Protein AF-A0A7W7H1D2-F1 (afdb_monomer_lite)

Foldseek 3Di:
DDDPDDDCVVVLLVVQQVVLLVQLVVQLVVCVVVVDDNVVSNVRSVVSSVVSSVVSVVVVVVVVD

pLDDT: mean 92.1, std 9.66, range [60.62, 97.75]

Structure (mmCIF, N/CA/C/O backbone):
data_AF-A0A7W7H1D2-F1
#
_entry.id   AF-A0A7W7H1D2-F1
#
loop_
_atom_site.group_PDB
_atom_site.id
_atom_site.type_symbol
_atom_site.label_atom_id
_atom_site.label_alt_id
_atom_site.label_comp_id
_atom_site.label_asym_id
_atom_site.label_entity_id
_atom_site.label_seq_id
_atom_site.pdbx_PDB_ins_code
_atom_site.Cartn_x
_atom_site.Cartn_y
_atom_site.Cartn_z
_atom_site.occupancy
_atom_site.B_iso_or_equiv
_atom_site.auth_seq_id
_atom_site.auth_comp_id
_atom_site.auth_asym_id
_atom_site.auth_atom_id
_atom_site.pdbx_PDB_model_num
ATOM 1 N N . MET A 1 1 ? -25.228 -18.701 28.445 1.00 61.06 1 MET A N 1
ATOM 2 C CA . MET A 1 1 ? -23.805 -18.633 28.048 1.00 61.06 1 MET A CA 1
ATOM 3 C C . MET A 1 1 ? -23.713 -17.681 26.860 1.00 61.06 1 MET A C 1
ATOM 5 O O . MET A 1 1 ? -24.219 -18.025 25.803 1.00 61.06 1 MET A O 1
ATOM 9 N N . HIS A 1 2 ? -23.214 -16.457 27.051 1.00 60.62 2 HIS A N 1
ATOM 10 C CA . HIS A 1 2 ? -23.036 -15.472 25.974 1.00 60.62 2 HIS A CA 1
ATOM 11 C C . HIS A 1 2 ? -21.663 -15.742 25.345 1.00 60.62 2 HIS A C 1
ATOM 13 O O . HIS A 1 2 ? -20.658 -15.682 26.051 1.00 60.62 2 HIS A O 1
ATOM 19 N N . ALA A 1 3 ? -21.615 -16.153 24.077 1.00 69.81 3 ALA A N 1
ATOM 20 C CA . ALA A 1 3 ? -20.345 -16.362 23.388 1.00 69.81 3 ALA A CA 1
ATOM 21 C C . ALA A 1 3 ? -19.605 -15.015 23.254 1.00 69.81 3 ALA A C 1
ATOM 23 O O . ALA A 1 3 ? -20.265 -13.994 23.045 1.00 69.81 3 ALA A O 1
ATOM 24 N N . PRO A 1 4 ? -18.267 -14.978 23.379 1.00 66.25 4 PRO A N 1
ATOM 25 C CA . PRO A 1 4 ? -17.506 -13.763 23.112 1.00 66.25 4 PRO A CA 1
ATOM 26 C C 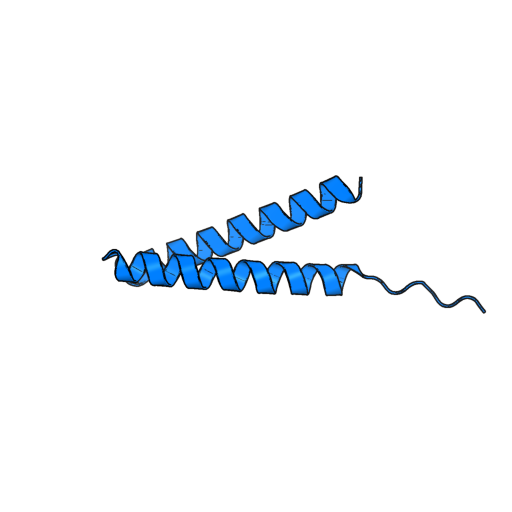. PRO A 1 4 ? -17.747 -13.310 21.665 1.00 66.25 4 PRO A C 1
ATOM 28 O O . PRO A 1 4 ? -17.756 -14.130 20.746 1.00 66.25 4 PRO A O 1
ATOM 31 N N . ALA A 1 5 ? -17.974 -12.008 21.470 1.00 71.94 5 ALA A N 1
ATOM 32 C CA . ALA A 1 5 ? -18.155 -11.435 20.141 1.00 71.94 5 ALA A CA 1
ATOM 33 C C . ALA A 1 5 ? -16.913 -11.725 19.268 1.00 71.94 5 ALA A C 1
ATOM 35 O O . ALA A 1 5 ? -15.791 -11.591 19.767 1.00 71.94 5 ALA A O 1
ATOM 36 N N . PRO A 1 6 ? -17.076 -12.119 17.991 1.00 75.62 6 PRO A N 1
ATOM 37 C CA . PRO A 1 6 ? -15.946 -12.377 17.103 1.00 75.62 6 PRO A CA 1
ATOM 38 C C . PRO A 1 6 ? -15.061 -11.134 16.955 1.00 75.62 6 PRO A C 1
ATOM 40 O O . PRO A 1 6 ? -15.567 -10.046 16.676 1.00 75.62 6 PRO A O 1
ATOM 43 N N . ASP A 1 7 ? -13.742 -11.287 17.097 1.00 81.38 7 ASP A N 1
ATOM 44 C CA . ASP A 1 7 ? -12.809 -10.205 16.780 1.00 81.38 7 ASP A CA 1
ATOM 45 C C . ASP A 1 7 ? -12.781 -9.991 15.258 1.00 81.38 7 ASP A C 1
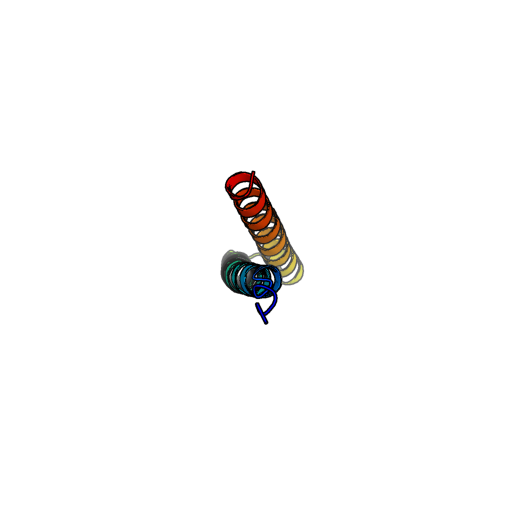ATOM 47 O O . ASP A 1 7 ? -12.342 -10.850 14.491 1.00 81.38 7 ASP A O 1
ATOM 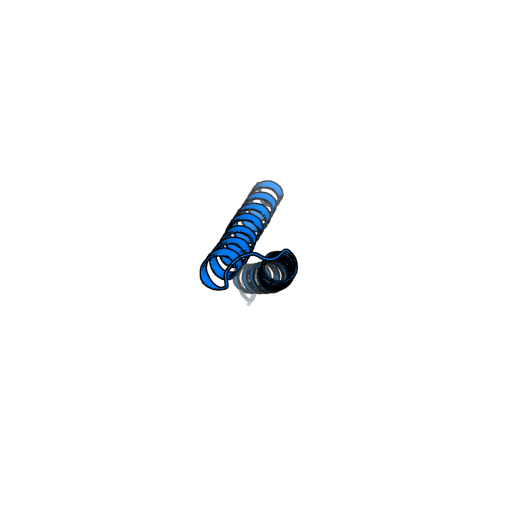51 N N . LEU A 1 8 ? -13.282 -8.837 14.811 1.00 86.94 8 LEU A N 1
ATOM 52 C CA . LEU A 1 8 ? -13.344 -8.445 13.399 1.00 86.94 8 LEU A CA 1
ATOM 53 C C . LEU A 1 8 ? -12.037 -7.810 12.898 1.00 86.94 8 LEU A C 1
ATOM 55 O O . LEU A 1 8 ? -11.912 -7.529 11.702 1.00 86.94 8 LEU A O 1
ATOM 59 N N . ARG A 1 9 ? -11.055 -7.566 13.778 1.00 85.81 9 ARG A N 1
ATOM 60 C CA . ARG A 1 9 ? -9.738 -7.025 13.400 1.00 85.81 9 ARG A CA 1
ATOM 61 C C . ARG A 1 9 ? -9.032 -7.822 12.299 1.00 85.81 9 ARG A C 1
ATOM 63 O O . ARG A 1 9 ? -8.618 -7.179 11.333 1.00 85.81 9 ARG A O 1
ATOM 70 N N . PRO A 1 10 ? -8.878 -9.160 12.392 1.00 88.50 10 PRO A N 1
ATOM 71 C CA . PRO A 1 10 ? -8.187 -9.920 11.356 1.00 88.50 10 PRO A CA 1
ATOM 72 C C . PRO A 1 10 ? -8.882 -9.781 10.004 1.00 88.50 10 PRO A C 1
ATOM 74 O O . PRO A 1 10 ? -8.209 -9.504 9.018 1.00 88.50 10 PRO A O 1
ATOM 77 N N . LEU A 1 11 ? -10.219 -9.849 9.969 1.00 91.25 11 LEU A N 1
ATOM 78 C CA . LEU A 1 11 ? -10.998 -9.684 8.740 1.00 91.25 11 LEU A CA 1
ATOM 79 C C . LEU A 1 11 ? -10.689 -8.342 8.059 1.00 91.25 11 LEU A C 1
ATOM 81 O O . LEU A 1 11 ? -10.337 -8.321 6.880 1.00 91.25 11 LEU A O 1
ATOM 85 N N . TRP A 1 12 ? -10.734 -7.243 8.818 1.00 91.81 12 TRP A N 1
ATOM 86 C CA . TRP A 1 12 ? -10.422 -5.901 8.318 1.00 91.81 12 TRP A CA 1
ATOM 87 C C . TRP A 1 12 ? -9.000 -5.772 7.776 1.00 91.81 12 TRP A C 1
ATOM 89 O O . TRP A 1 12 ? -8.803 -5.187 6.712 1.00 91.81 12 TRP A O 1
ATOM 99 N N . LEU A 1 13 ? -8.011 -6.335 8.474 1.00 93.56 13 LEU A N 1
ATOM 100 C CA . LEU A 1 13 ? -6.625 -6.316 8.009 1.00 93.56 13 LEU A CA 1
ATOM 101 C C . LEU A 1 13 ? -6.471 -7.054 6.675 1.00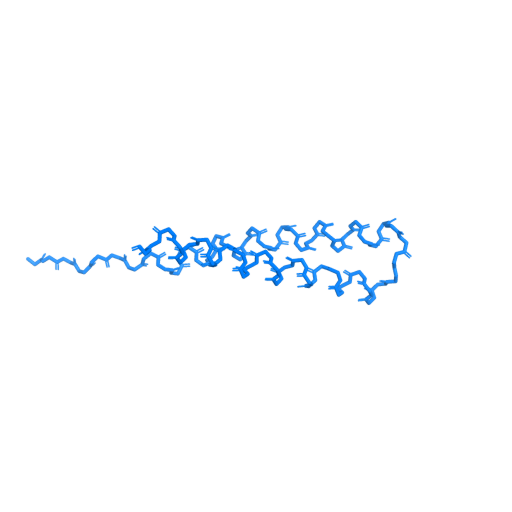 93.56 13 LEU A C 1
ATOM 103 O O . LEU A 1 13 ? -5.807 -6.537 5.779 1.00 93.56 13 LEU A O 1
ATOM 107 N N . THR A 1 14 ? -7.134 -8.201 6.497 1.00 94.31 14 THR A N 1
ATOM 108 C CA . THR A 1 14 ? -7.127 -8.919 5.209 1.00 94.31 14 THR A CA 1
ATOM 109 C C . THR A 1 14 ? -7.669 -8.064 4.066 1.00 94.31 14 THR A C 1
ATOM 111 O O . THR A 1 14 ? -7.069 -8.030 2.994 1.00 94.31 14 THR A O 1
ATOM 114 N N . VAL A 1 15 ? -8.774 -7.345 4.290 1.00 95.31 15 VAL A N 1
ATOM 115 C CA . VAL A 1 15 ? -9.379 -6.472 3.269 1.00 95.31 15 VAL A CA 1
ATOM 116 C C . VAL A 1 15 ? -8.436 -5.327 2.897 1.00 95.31 15 VAL A C 1
ATOM 118 O O . VAL A 1 15 ? -8.245 -5.046 1.714 1.00 95.31 15 VAL A O 1
ATOM 121 N N . ILE A 1 16 ? -7.799 -4.704 3.892 1.00 95.94 16 ILE A N 1
ATOM 122 C CA . ILE A 1 16 ? -6.822 -3.630 3.678 1.00 95.94 16 ILE A CA 1
ATOM 123 C C . ILE A 1 16 ? -5.632 -4.132 2.855 1.00 95.94 16 ILE A C 1
ATOM 125 O O . ILE A 1 16 ? -5.252 -3.489 1.878 1.00 95.94 16 ILE A O 1
ATOM 129 N N . LEU A 1 17 ? -5.069 -5.288 3.215 1.00 96.56 17 LEU A N 1
ATOM 130 C CA . LEU A 1 17 ? -3.927 -5.874 2.511 1.00 96.56 17 LEU A CA 1
ATOM 131 C C . LEU A 1 17 ? -4.277 -6.255 1.070 1.00 96.56 17 LEU A C 1
ATOM 133 O O . LEU A 1 17 ? -3.472 -6.027 0.166 1.00 96.56 17 LEU A O 1
ATOM 137 N N . LEU A 1 18 ? -5.476 -6.793 0.837 1.00 96.44 18 LEU A N 1
ATOM 138 C CA . LEU A 1 18 ? -5.941 -7.140 -0.504 1.00 96.44 18 LEU A CA 1
ATOM 139 C C . LEU A 1 18 ? -6.085 -5.888 -1.381 1.00 96.44 18 LEU A C 1
ATOM 141 O O . LEU A 1 18 ? -5.575 -5.857 -2.502 1.00 96.44 18 LEU A O 1
ATOM 145 N N . ALA A 1 19 ? -6.711 -4.834 -0.852 1.00 95.44 19 ALA A N 1
ATOM 146 C CA . ALA A 1 19 ? -6.848 -3.558 -1.549 1.00 95.44 19 ALA A CA 1
ATOM 147 C C . ALA A 1 19 ? -5.477 -2.924 -1.846 1.00 95.44 19 ALA A C 1
ATOM 149 O O . ALA A 1 19 ? -5.203 -2.549 -2.987 1.00 95.44 19 ALA A O 1
ATOM 150 N N . ALA A 1 20 ? -4.587 -2.868 -0.850 1.00 96.12 20 ALA A N 1
ATOM 151 C CA . ALA A 1 20 ? -3.236 -2.334 -1.008 1.00 96.12 20 ALA A CA 1
ATOM 152 C C . ALA A 1 20 ? -2.414 -3.120 -2.040 1.00 96.12 20 ALA A C 1
ATOM 154 O O . ALA A 1 20 ? -1.673 -2.517 -2.814 1.00 96.12 20 ALA A O 1
ATOM 155 N N . SER A 1 21 ? -2.578 -4.445 -2.102 1.00 96.56 21 SER A N 1
ATOM 156 C CA . SER A 1 21 ? -1.923 -5.293 -3.108 1.00 96.56 21 SER A CA 1
ATOM 157 C C . SER A 1 21 ? -2.375 -4.939 -4.528 1.00 96.56 21 SER A C 1
ATOM 159 O O . SER A 1 21 ? -1.546 -4.858 -5.433 1.00 96.56 21 SER A O 1
ATOM 161 N N . GLY A 1 22 ? -3.667 -4.658 -4.723 1.00 97.56 22 GLY A N 1
ATOM 162 C CA . GLY A 1 22 ? -4.192 -4.186 -6.006 1.00 97.56 22 GLY A CA 1
ATOM 163 C C . GLY A 1 22 ? -3.558 -2.863 -6.443 1.00 97.56 22 GLY A C 1
ATOM 164 O O . GLY A 1 22 ? -3.067 -2.753 -7.566 1.00 97.56 22 GLY A O 1
ATOM 165 N N . VAL A 1 23 ? -3.492 -1.881 -5.536 1.00 97.12 23 VAL A N 1
ATOM 166 C CA . VAL A 1 23 ? -2.846 -0.584 -5.811 1.00 97.12 23 VAL A CA 1
ATOM 167 C C . VAL A 1 23 ? -1.359 -0.760 -6.126 1.00 97.12 23 VAL A C 1
ATOM 169 O O . VAL A 1 23 ? -0.859 -0.159 -7.074 1.00 97.12 23 VAL A O 1
ATOM 172 N N . ALA A 1 24 ? -0.660 -1.608 -5.372 1.00 97.12 24 ALA A N 1
ATOM 173 C CA . ALA A 1 24 ? 0.761 -1.884 -5.560 1.00 97.12 24 ALA A CA 1
ATOM 174 C C . ALA A 1 24 ? 1.071 -2.471 -6.942 1.00 97.12 24 ALA A C 1
ATOM 176 O O . ALA A 1 24 ? 2.018 -2.036 -7.599 1.00 97.12 24 ALA A O 1
ATOM 177 N N . LEU A 1 25 ? 0.256 -3.431 -7.393 1.00 97.25 25 LEU A N 1
ATOM 178 C CA . LEU A 1 25 ? 0.395 -4.044 -8.712 1.00 97.25 25 LEU A CA 1
ATOM 179 C C . LEU A 1 25 ? 0.155 -3.024 -9.822 1.00 97.25 25 LEU A C 1
ATOM 181 O O . LEU A 1 25 ? 0.971 -2.921 -10.734 1.00 97.25 25 LEU A O 1
ATOM 185 N N . VAL A 1 26 ? -0.922 -2.242 -9.729 1.00 97.75 26 VAL A N 1
ATOM 186 C CA . VAL A 1 26 ? -1.228 -1.210 -10.730 1.00 97.75 26 VAL A CA 1
ATOM 187 C C . VAL A 1 26 ? -0.113 -0.167 -10.781 1.00 97.75 26 VAL A C 1
ATOM 189 O O . VAL A 1 26 ? 0.382 0.137 -11.863 1.00 97.75 26 VAL A O 1
ATOM 192 N N . ALA A 1 27 ? 0.338 0.331 -9.628 1.00 96.75 27 ALA A N 1
ATOM 193 C CA . ALA A 1 27 ? 1.421 1.305 -9.554 1.00 96.75 27 ALA A CA 1
ATOM 194 C C . ALA A 1 27 ? 2.725 0.754 -10.148 1.00 96.75 27 ALA A C 1
ATOM 196 O O . ALA A 1 27 ? 3.320 1.396 -11.009 1.00 96.75 27 ALA A O 1
ATOM 197 N N . GLY A 1 28 ? 3.140 -0.453 -9.754 1.00 96.00 28 GLY A N 1
ATOM 198 C CA . GLY A 1 28 ? 4.371 -1.067 -10.253 1.00 96.00 28 GLY A CA 1
ATOM 199 C C . GLY A 1 28 ? 4.330 -1.352 -11.758 1.00 96.00 28 GLY A C 1
ATOM 200 O O . GLY A 1 28 ? 5.281 -1.029 -12.473 1.00 96.00 28 GLY A O 1
ATOM 201 N N . VAL A 1 29 ? 3.221 -1.904 -12.261 1.00 97.44 29 VAL A N 1
ATOM 202 C CA . VAL A 1 29 ? 3.054 -2.198 -13.694 1.00 97.44 29 VAL A CA 1
ATOM 203 C C . VAL A 1 29 ? 3.045 -0.910 -14.511 1.00 97.44 29 VAL A C 1
ATOM 205 O O . VAL A 1 29 ? 3.763 -0.823 -15.505 1.00 97.44 29 VAL A O 1
ATOM 208 N N . LEU A 1 30 ? 2.297 0.112 -14.087 1.00 96.75 30 LEU A N 1
ATOM 209 C CA . LEU A 1 30 ? 2.277 1.400 -14.784 1.00 96.75 30 LEU A CA 1
ATOM 210 C C . LEU A 1 30 ? 3.642 2.094 -14.745 1.00 96.75 30 LEU A C 1
ATOM 212 O O . LEU A 1 30 ? 4.048 2.666 -15.752 1.00 96.75 30 LEU A O 1
ATOM 216 N N . SER A 1 31 ? 4.383 2.002 -13.637 1.00 96.44 31 SER A N 1
ATOM 217 C CA . SER A 1 31 ? 5.755 2.517 -13.551 1.00 96.44 31 SER A CA 1
ATOM 218 C C . SER A 1 31 ? 6.694 1.836 -14.548 1.00 96.44 31 SER A C 1
ATOM 220 O O . SER A 1 31 ? 7.478 2.515 -15.210 1.00 96.44 31 SER A O 1
ATOM 222 N N . TYR A 1 32 ? 6.596 0.513 -14.702 1.00 97.19 32 TYR A N 1
ATOM 223 C CA . TYR A 1 32 ? 7.377 -0.218 -15.702 1.00 97.19 32 TYR A CA 1
ATOM 224 C C . TYR A 1 32 ? 6.987 0.178 -17.134 1.00 97.19 32 TYR A C 1
ATOM 226 O O . TYR A 1 32 ? 7.857 0.487 -17.947 1.00 97.19 32 TYR A O 1
ATOM 234 N N . LEU A 1 33 ? 5.684 0.252 -17.428 1.00 97.50 33 LEU A N 1
ATOM 235 C CA . LEU A 1 33 ? 5.179 0.698 -18.734 1.00 97.50 33 LEU A CA 1
ATOM 236 C C . LEU A 1 33 ? 5.537 2.162 -19.041 1.00 97.50 33 LEU A C 1
ATOM 238 O O . LEU A 1 33 ? 5.699 2.522 -20.203 1.00 97.50 33 LEU A O 1
ATOM 242 N N . GLY A 1 34 ? 5.716 2.989 -18.010 1.00 96.56 34 GLY A N 1
ATOM 243 C CA . GLY A 1 34 ? 6.213 4.362 -18.109 1.00 96.56 34 GLY A CA 1
ATOM 244 C C . GLY A 1 34 ? 7.718 4.479 -18.385 1.00 96.56 34 GLY A C 1
ATOM 245 O O . GLY A 1 34 ? 8.233 5.593 -18.423 1.00 96.56 34 GLY A O 1
ATOM 246 N N . GLY A 1 35 ? 8.429 3.360 -18.567 1.00 96.25 35 GLY A N 1
ATOM 247 C CA . GLY A 1 35 ? 9.850 3.332 -18.923 1.00 96.25 35 GLY A CA 1
ATOM 248 C C . GLY A 1 35 ? 10.814 3.293 -17.734 1.00 96.25 35 GLY A C 1
ATOM 249 O O . GLY A 1 35 ? 12.021 3.441 -17.929 1.00 96.25 35 GLY A O 1
ATOM 250 N N . MET A 1 36 ? 10.325 3.090 -16.505 1.00 97.44 36 MET A N 1
ATOM 251 C CA . MET A 1 36 ? 11.206 2.903 -15.348 1.00 97.44 36 MET A CA 1
ATOM 252 C C . MET A 1 36 ? 11.917 1.545 -15.406 1.00 97.44 36 MET A C 1
ATOM 254 O O . MET A 1 36 ? 11.380 0.551 -15.896 1.00 97.44 36 MET A O 1
ATOM 258 N N . THR A 1 37 ? 13.127 1.477 -14.846 1.00 97.06 37 THR A N 1
ATOM 259 C CA . THR A 1 37 ? 13.844 0.205 -14.687 1.00 97.06 37 THR A CA 1
ATOM 260 C C . THR A 1 37 ? 13.083 -0.731 -13.745 1.00 97.06 37 THR A C 1
ATOM 262 O O . THR A 1 37 ? 12.371 -0.280 -12.846 1.00 97.06 37 THR A O 1
ATOM 265 N N . VAL A 1 38 ? 13.263 -2.047 -13.910 1.00 96.94 38 VAL A N 1
ATOM 266 C CA . VAL A 1 38 ? 12.587 -3.060 -13.076 1.00 96.94 38 VAL A CA 1
ATOM 267 C C . VAL A 1 38 ? 12.770 -2.800 -11.570 1.00 96.94 38 VAL A C 1
ATOM 269 O O . VAL A 1 38 ? 11.761 -2.774 -10.866 1.00 96.94 38 VAL A O 1
ATOM 272 N N . PRO A 1 39 ? 13.985 -2.520 -11.046 1.00 97.44 39 PRO A N 1
ATOM 273 C CA . PRO A 1 39 ? 14.148 -2.220 -9.622 1.00 97.44 39 PRO A CA 1
ATOM 274 C C . PRO A 1 39 ? 13.366 -0.977 -9.175 1.00 97.44 39 PRO A C 1
ATOM 276 O O . PRO A 1 39 ? 12.773 -0.973 -8.099 1.00 97.44 39 PRO A O 1
ATOM 279 N N . ALA A 1 40 ? 13.319 0.067 -10.007 1.00 97.31 40 ALA A N 1
ATOM 280 C CA . ALA A 1 40 ? 12.610 1.300 -9.685 1.00 97.31 40 ALA A CA 1
ATOM 281 C C . ALA A 1 40 ? 11.081 1.114 -9.721 1.00 97.31 40 ALA A C 1
ATOM 283 O O . ALA A 1 40 ? 10.379 1.646 -8.864 1.00 97.31 40 ALA A O 1
ATOM 284 N N . ALA A 1 41 ? 10.563 0.312 -10.655 1.00 96.94 41 ALA A N 1
ATOM 285 C CA . ALA A 1 41 ? 9.147 -0.048 -10.714 1.00 96.94 41 ALA A CA 1
ATOM 286 C C . ALA A 1 41 ? 8.708 -0.882 -9.495 1.00 96.94 41 ALA A C 1
ATOM 288 O O . ALA A 1 41 ? 7.635 -0.650 -8.936 1.00 96.94 41 ALA A O 1
ATOM 289 N N . VAL A 1 42 ? 9.562 -1.801 -9.027 1.00 97.31 42 VAL A N 1
ATOM 290 C CA . VAL A 1 42 ? 9.324 -2.562 -7.787 1.00 97.31 42 VAL A CA 1
ATOM 291 C C . VAL A 1 42 ? 9.271 -1.631 -6.573 1.00 97.31 42 VAL A C 1
ATOM 293 O O . VAL A 1 42 ? 8.367 -1.758 -5.747 1.00 97.31 42 VAL A O 1
ATOM 296 N N . LEU A 1 43 ? 10.187 -0.661 -6.480 1.00 97.62 43 LEU A N 1
ATOM 297 C CA . LEU A 1 43 ? 10.166 0.344 -5.412 1.00 97.62 43 LEU A CA 1
ATOM 298 C C . LEU A 1 43 ? 8.901 1.210 -5.457 1.00 97.62 43 LEU A C 1
ATOM 300 O O . LEU A 1 43 ? 8.312 1.471 -4.410 1.00 97.62 43 LEU A O 1
ATOM 304 N N . ALA A 1 44 ? 8.449 1.610 -6.648 1.00 97.25 44 ALA A N 1
ATOM 305 C CA . ALA A 1 44 ? 7.210 2.366 -6.813 1.00 97.25 44 ALA A CA 1
ATOM 306 C C . ALA A 1 44 ? 5.985 1.568 -6.331 1.00 97.25 44 ALA A C 1
ATOM 308 O O . ALA A 1 44 ? 5.189 2.076 -5.537 1.00 97.25 44 ALA A O 1
ATOM 309 N N . GLY A 1 45 ? 5.874 0.296 -6.731 1.00 96.19 45 GLY A N 1
ATOM 310 C CA . GLY A 1 45 ? 4.814 -0.601 -6.262 1.00 96.19 45 GLY A CA 1
ATOM 311 C C . GLY A 1 45 ? 4.849 -0.823 -4.745 1.00 96.19 45 GLY A C 1
ATOM 312 O O . GLY A 1 45 ? 3.817 -0.714 -4.081 1.00 96.19 45 GLY A O 1
ATOM 313 N N . GLY A 1 46 ?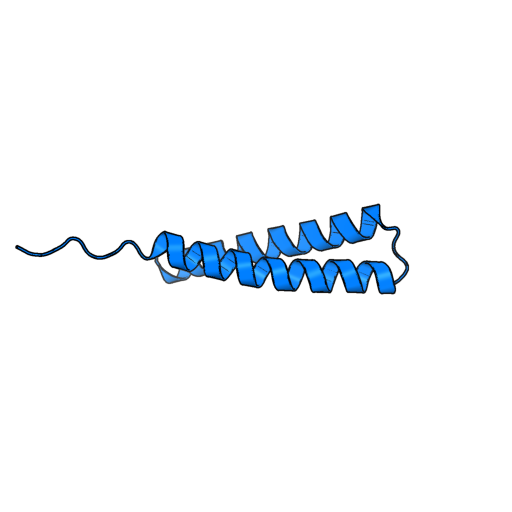 6.032 -1.060 -4.168 1.00 96.75 46 GLY A N 1
ATOM 314 C CA . GLY A 1 46 ? 6.209 -1.215 -2.717 1.00 96.75 46 GLY A CA 1
ATOM 315 C C . GLY A 1 46 ? 5.888 0.057 -1.921 1.00 96.75 46 GLY A C 1
ATOM 316 O O . GLY A 1 46 ? 5.283 -0.012 -0.844 1.00 96.75 46 GLY A O 1
ATOM 317 N N . GLY A 1 47 ? 6.228 1.228 -2.464 1.00 96.94 47 GLY A N 1
ATOM 318 C CA . GLY A 1 47 ? 5.852 2.522 -1.897 1.00 96.94 47 GLY A CA 1
ATOM 319 C C . GLY A 1 47 ? 4.337 2.731 -1.903 1.00 96.94 47 GLY A C 1
ATOM 320 O O . GLY A 1 47 ? 3.757 3.069 -0.869 1.00 96.94 47 GLY A O 1
ATOM 321 N N . ALA A 1 48 ? 3.681 2.441 -3.030 1.00 97.19 48 ALA A N 1
ATOM 322 C CA . ALA A 1 48 ? 2.228 2.518 -3.158 1.00 97.19 48 ALA A CA 1
ATOM 323 C C . ALA A 1 48 ? 1.502 1.547 -2.208 1.00 97.19 48 ALA A C 1
ATOM 325 O O . ALA A 1 48 ? 0.535 1.942 -1.548 1.00 97.19 48 ALA A O 1
ATOM 326 N N . PHE A 1 49 ? 1.995 0.309 -2.076 1.00 97.56 49 PHE A N 1
ATOM 327 C CA . PHE A 1 49 ? 1.492 -0.671 -1.107 1.00 97.56 49 PHE A CA 1
ATOM 328 C C . PHE A 1 49 ? 1.525 -0.122 0.322 1.00 97.56 49 PHE A C 1
ATOM 330 O O . PHE A 1 49 ? 0.516 -0.133 1.034 1.00 97.56 49 PHE A O 1
ATOM 337 N N . SER A 1 50 ? 2.696 0.367 0.736 1.00 96.88 50 SER A N 1
ATOM 338 C CA . SER A 1 50 ? 2.935 0.814 2.107 1.00 96.88 50 SER A CA 1
ATOM 339 C C . SER A 1 50 ? 2.073 2.036 2.423 1.00 96.88 50 SER A C 1
ATOM 341 O O . SER A 1 50 ? 1.347 2.030 3.416 1.00 96.88 50 SER A O 1
ATOM 343 N N . ALA A 1 51 ? 2.062 3.038 1.537 1.00 97.19 51 ALA A N 1
ATOM 344 C CA . ALA A 1 51 ? 1.241 4.238 1.689 1.00 97.19 51 ALA A CA 1
ATOM 345 C C . ALA A 1 51 ? -0.258 3.909 1.799 1.00 97.19 51 ALA A C 1
ATOM 347 O O . ALA A 1 51 ? -0.929 4.397 2.708 1.00 97.19 51 ALA A O 1
ATOM 348 N N . THR A 1 52 ? -0.769 3.032 0.929 1.00 97.38 52 THR A N 1
ATOM 349 C CA . THR A 1 52 ? -2.183 2.617 0.943 1.00 97.38 52 THR A CA 1
ATOM 350 C C . THR A 1 52 ? -2.535 1.872 2.228 1.00 97.38 52 THR A C 1
ATOM 352 O O . THR A 1 52 ? -3.561 2.149 2.847 1.00 97.38 52 THR A O 1
ATOM 355 N N . THR A 1 53 ? -1.669 0.956 2.665 1.00 97.00 53 THR A N 1
ATOM 356 C CA . THR A 1 53 ? -1.879 0.178 3.893 1.00 97.00 53 THR A CA 1
ATOM 357 C C . THR A 1 53 ? -1.942 1.092 5.116 1.00 97.00 53 THR A C 1
ATOM 359 O O . THR A 1 53 ? -2.903 1.025 5.884 1.00 97.00 53 THR A O 1
ATOM 362 N N . PHE A 1 54 ? -0.963 1.989 5.279 1.00 97.06 54 PHE A N 1
ATOM 363 C CA . PHE A 1 54 ? -0.940 2.939 6.394 1.00 97.06 54 PHE A CA 1
ATOM 364 C C . PHE A 1 54 ? -2.141 3.883 6.373 1.00 97.06 54 PHE A C 1
ATOM 366 O O . PHE A 1 54 ? -2.747 4.1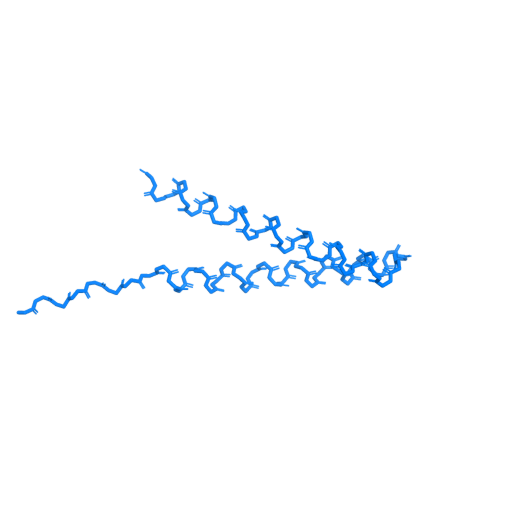10 7.419 1.00 97.06 54 PHE A O 1
ATOM 373 N N . LEU A 1 55 ? -2.524 4.382 5.195 1.00 96.88 55 LEU A N 1
ATOM 374 C CA . LEU A 1 55 ? -3.689 5.247 5.039 1.00 96.88 55 LEU A CA 1
ATOM 375 C C . LEU A 1 55 ? -4.976 4.546 5.491 1.00 96.88 55 LEU A C 1
ATOM 377 O O . LEU A 1 55 ? -5.724 5.095 6.297 1.00 96.88 55 LEU A O 1
ATOM 381 N N . LEU A 1 56 ? -5.228 3.325 5.018 1.00 95.62 56 LEU A N 1
ATOM 382 C CA . LEU A 1 56 ? -6.444 2.584 5.365 1.00 95.62 56 LEU A CA 1
ATOM 383 C C . LEU A 1 56 ? -6.481 2.183 6.845 1.00 95.62 56 LEU A C 1
ATOM 385 O O . LEU A 1 56 ? -7.542 2.238 7.469 1.00 95.62 56 LEU A O 1
ATOM 389 N N . ILE A 1 57 ? -5.332 1.836 7.434 1.00 95.44 57 ILE A N 1
ATOM 390 C CA . ILE A 1 57 ? -5.228 1.599 8.880 1.00 95.44 57 ILE A CA 1
ATOM 391 C C . ILE A 1 57 ? -5.532 2.885 9.655 1.00 95.44 57 ILE A C 1
ATOM 393 O O . ILE A 1 57 ? -6.298 2.835 10.618 1.00 95.44 57 ILE A O 1
ATOM 397 N N . ALA A 1 58 ? -4.972 4.024 9.242 1.00 95.75 58 ALA A N 1
ATOM 398 C CA . ALA A 1 58 ? -5.209 5.313 9.886 1.00 95.75 58 ALA A CA 1
ATOM 399 C C . ALA A 1 58 ? -6.689 5.717 9.812 1.00 95.75 58 ALA A C 1
ATOM 401 O O . ALA A 1 58 ? -7.270 6.082 10.832 1.00 95.75 58 ALA A O 1
ATOM 402 N N . ILE A 1 59 ? -7.326 5.559 8.647 1.00 95.06 59 ILE A N 1
ATOM 403 C CA . ILE A 1 59 ? -8.768 5.790 8.471 1.00 95.06 59 ILE A CA 1
ATOM 404 C C . ILE A 1 59 ? -9.570 4.886 9.409 1.00 95.06 59 ILE A C 1
ATOM 406 O O . ILE A 1 59 ? -10.439 5.366 10.132 1.00 95.06 59 ILE A O 1
ATOM 410 N N . ARG A 1 60 ? -9.260 3.585 9.452 1.00 93.44 60 ARG A N 1
ATOM 411 C CA . ARG A 1 60 ? -9.942 2.643 10.348 1.00 93.44 60 ARG A CA 1
ATOM 412 C C . ARG A 1 60 ? -9.781 3.037 11.813 1.00 93.44 60 ARG A C 1
ATOM 414 O O . ARG A 1 60 ? -10.732 2.886 12.570 1.00 93.44 60 ARG A O 1
ATOM 421 N N . GLN A 1 61 ? -8.598 3.496 12.226 1.00 91.69 61 GLN A N 1
ATOM 422 C CA . GLN A 1 61 ? -8.379 3.975 13.592 1.00 91.69 61 GLN A CA 1
ATOM 423 C C . GLN A 1 61 ? -9.223 5.213 13.890 1.00 91.69 61 GLN A C 1
ATOM 425 O O . GLN A 1 61 ? -9.900 5.229 14.914 1.00 91.69 61 GLN A O 1
ATOM 430 N N . PHE A 1 62 ? -9.244 6.182 12.974 1.00 93.44 62 PHE A N 1
ATOM 431 C CA . PHE A 1 62 ? -10.029 7.408 13.107 1.00 93.44 62 PHE A CA 1
ATOM 432 C C . PHE A 1 62 ? -11.537 7.134 13.193 1.00 93.44 62 PHE A C 1
ATOM 434 O O . PHE A 1 62 ? -12.221 7.739 14.003 1.00 93.44 62 PHE A O 1
ATOM 441 N N . LEU A 1 63 ? -12.053 6.185 12.405 1.00 91.50 63 LEU A N 1
ATOM 442 C CA . LEU A 1 63 ? -13.467 5.781 12.431 1.00 91.50 63 LEU A CA 1
ATOM 443 C C . LEU A 1 63 ? -13.856 4.956 13.667 1.00 91.50 63 LEU A C 1
ATOM 445 O O . LEU A 1 63 ? -15.041 4.766 13.923 1.00 91.50 63 LEU A O 1
ATOM 449 N N . SER A 1 64 ? -12.876 4.402 14.384 1.00 82.25 64 SER A N 1
ATOM 450 C CA . SER A 1 64 ? -13.098 3.629 15.612 1.00 82.25 64 SER A CA 1
ATOM 451 C C . SER A 1 64 ? -12.894 4.433 16.900 1.00 82.25 64 SER A C 1
ATOM 453 O O . SER A 1 64 ? -13.053 3.857 17.976 1.00 82.25 64 SER A O 1
ATOM 455 N N . ALA A 1 65 ? -12.488 5.700 16.782 1.00 61.09 65 ALA A N 1
ATOM 456 C CA . ALA A 1 65 ? -12.321 6.646 17.883 1.00 61.09 65 ALA A CA 1
ATOM 457 C C . ALA A 1 65 ? -13.636 7.390 18.153 1.00 61.09 65 ALA A C 1
ATOM 459 O O . ALA A 1 65 ? -13.899 7.663 19.344 1.00 61.09 65 ALA A O 1
#

Secondary structure (DSSP, 8-state):
--PPPP--HHHHHHHHHHHHHHHHHHHHHHHHHTT--HHHHHHHHHHHHHHHHHHHHHHHHHHT-

Organism: NCBI:txid135948

Radius of gyration: 16.2 Å; chains: 1; bounding box: 38×26×47 Å

Sequence (65 aa):
MHAPAPDLRPLWLTVILLAASGVALVAGVLSYLGGMTVPAAVLAGGGAFSATTFLLIAIRQFLSA